Protein AF-A0A9W2YQY5-F1 (afdb_monomer)

Radius of gyration: 14.21 Å; Cα contacts (8 Å, |Δi|>4): 274; chains: 1; bounding box: 39×31×41 Å

Mean predicted aligned error: 4.9 Å

pLDDT: mean 87.67, std 8.7, range [53.47, 96.06]

Foldseek 3Di:
DWDCPPPNTQKDWQFKDAAQPDQQQDDQVCQQCKDDDVVVGGIHNHDRWAQVDQPEPDPDGLCVVQPHTDPAYVNDQADQSAHDQFQPFNRERDRCVPQNRRGHDNIDIDIDHDDD

Sequence (116 aa):
MCDTKTDGGGWIIFQKRINGKVDFYRGWKEYRNGFGDFNIGEFYLGNENTFDRDNDKKSWNCAQHYSGAWWYNNCHPYSLNGKWGSKTLGQGLHWYSLTGPENSVSFSEMKLRERK

Nearest PDB structures (foldseek):
  8fna-assembly1_A  TM=9.349E-01  e=1.963E-11  Homo sapiens
  8fnb-assembly2_B  TM=9.377E-01  e=3.555E-11  Homo sapiens
  2j61-assembly1_A  TM=9.069E-01  e=2.916E-11  Homo sapiens
  4jzc-assembly1_A  TM=9.000E-01  e=7.912E-10  Homo sapiens
  2jhh-assembly1_C  TM=7.903E-01  e=3.612E-09  Homo sapiens

Solvent-accessible surface area (backbone atoms only — not comparable to full-atom values): 6507 Å² total; per-residue (Å²): 103,73,42,69,65,69,92,80,26,71,28,41,46,46,34,34,43,61,80,63,86,53,84,46,78,52,49,43,71,44,39,45,66,26,48,68,40,81,90,81,51,26,34,36,61,48,47,96,59,22,48,82,49,79,76,48,78,55,100,60,57,47,30,71,74,26,36,14,40,62,94,43,43,88,40,67,73,56,36,82,33,17,41,70,74,26,65,49,73,58,21,9,20,24,38,38,94,80,46,36,59,34,34,37,56,78,59,50,75,46,68,50,61,86,83,129

InterPro domains:
  IPR002181 Fibrinogen, alpha/beta/gamma chain, C-terminal globular domain [PF00147] (2-49)
  IPR002181 Fibrinogen, alpha/beta/gamma chain, C-terminal globular domain [PF00147] (50-113)
  IPR002181 Fibrinogen, alpha/beta/gamma chain, C-terminal globular domain [PS51406] (1-49)
  IPR002181 Fibrinogen, alpha/beta/gamma chain, C-terminal globular domain [PS51406] (50-116)
  IPR002181 Fibrinogen, alpha/beta/gamma chain, C-terminal globular domain [SM00186] (1-115)
  IPR014716 Fibrinogen, alpha/beta/gamma chain, C-terminal globular, subdomain 1 [G3DSA:3.90.215.10] (1-49)
  IPR014716 Fibrinogen, alpha/beta/gamma chain, C-terminal globular, subdomain 1 [G3DSA:3.90.215.10] (50-115)
  IPR036056 Fibrinogen-like, C-terminal [SSF56496] (1-114)
  IPR050373 Fibrinogen C-terminal domain-containing protein [PTHR19143] (1-49)

Secondary structure (DSSP, 8-state):
-EE-SGGGS-EEEEEEESSS-S-----HHHHHH-EEETTTTEEE---S--TTS--SSSSS-HHHHH-S----BSB-SEESSSBTT--STTTBSEEHHHHTTT---S-EEEEE----

Structure (mmCIF, N/CA/C/O backbone):
data_AF-A0A9W2YQY5-F1
#
_entry.id   AF-A0A9W2YQY5-F1
#
loop_
_atom_site.group_PDB
_atom_site.id
_atom_site.type_symbol
_atom_site.label_atom_id
_atom_site.label_alt_id
_atom_site.label_comp_id
_atom_site.label_asym_id
_atom_site.label_entity_id
_atom_site.label_seq_id
_atom_site.pdbx_PDB_ins_code
_atom_site.Cartn_x
_atom_site.Cartn_y
_atom_site.Cartn_z
_atom_site.occupancy
_atom_site.B_iso_or_equiv
_atom_site.auth_seq_id
_atom_site.auth_comp_id
_atom_site.auth_asym_id
_atom_site.auth_atom_id
_atom_site.pdbx_PDB_model_num
ATOM 1 N N . MET A 1 1 ? -10.724 -7.634 9.676 1.00 82.88 1 MET A N 1
ATOM 2 C CA . MET A 1 1 ? -10.331 -6.819 10.850 1.00 82.88 1 MET A CA 1
ATOM 3 C C . MET A 1 1 ? -11.215 -5.582 10.886 1.00 82.88 1 MET A C 1
ATOM 5 O O . MET A 1 1 ? -11.512 -5.058 9.817 1.00 82.88 1 MET A O 1
ATOM 9 N N . CYS A 1 2 ? -11.639 -5.139 12.069 1.00 89.50 2 CYS A N 1
ATOM 10 C CA . CYS A 1 2 ? -12.554 -4.005 12.208 1.00 89.50 2 CYS A CA 1
ATOM 11 C C . CYS A 1 2 ? -11.907 -2.881 13.017 1.00 89.50 2 CYS A C 1
ATOM 13 O O . CYS A 1 2 ? -11.276 -3.147 14.039 1.00 89.50 2 CYS A O 1
ATOM 15 N N . ASP A 1 3 ? -12.110 -1.643 12.582 1.00 92.81 3 ASP A N 1
ATOM 16 C CA . ASP A 1 3 ? -11.824 -0.451 13.373 1.00 92.81 3 ASP A CA 1
ATOM 17 C C . ASP A 1 3 ? -13.132 0.055 13.997 1.00 92.81 3 ASP A C 1
ATOM 19 O O . ASP A 1 3 ? -14.087 0.453 13.323 1.00 92.81 3 ASP A O 1
ATOM 23 N N . THR A 1 4 ? -13.179 -0.041 15.323 1.00 94.62 4 THR A N 1
ATOM 24 C CA . THR A 1 4 ? -14.330 0.301 16.161 1.00 94.62 4 THR A CA 1
ATOM 25 C C . THR A 1 4 ? -14.179 1.658 16.845 1.00 94.62 4 THR A C 1
ATOM 27 O O . THR A 1 4 ? -15.052 2.033 17.624 1.00 94.62 4 THR A O 1
ATOM 30 N N . LYS A 1 5 ? -13.088 2.391 16.583 1.00 95.50 5 LYS A N 1
ATOM 31 C CA . LYS A 1 5 ? -12.735 3.616 17.312 1.00 95.50 5 LYS A CA 1
ATOM 32 C C . LYS A 1 5 ? -12.758 4.855 16.424 1.00 95.50 5 LYS A C 1
ATOM 34 O O . LYS A 1 5 ? -13.367 5.848 16.815 1.00 95.50 5 LYS A O 1
ATOM 39 N N . THR A 1 6 ? -12.119 4.827 15.253 1.00 93.88 6 THR A N 1
ATOM 40 C CA . THR A 1 6 ? -12.042 6.013 14.383 1.00 93.88 6 THR A CA 1
ATOM 41 C C . THR A 1 6 ? -13.429 6.393 13.869 1.00 93.88 6 THR A C 1
ATOM 43 O O . THR A 1 6 ? -14.178 5.541 13.392 1.00 93.88 6 THR A O 1
ATOM 46 N N . ASP A 1 7 ? -13.784 7.676 13.974 1.00 93.62 7 ASP A N 1
ATOM 47 C CA . ASP A 1 7 ? -15.047 8.254 13.490 1.00 93.62 7 ASP A CA 1
ATOM 48 C C . ASP A 1 7 ? -16.307 7.475 13.911 1.00 93.62 7 ASP A C 1
ATOM 50 O O . ASP A 1 7 ? -17.232 7.285 13.116 1.00 93.62 7 ASP A O 1
ATOM 54 N N . GLY A 1 8 ? -16.334 6.974 15.150 1.00 93.44 8 GLY A N 1
ATOM 55 C CA . GLY A 1 8 ? -17.460 6.201 15.690 1.00 93.44 8 GLY A CA 1
ATOM 56 C C . GLY A 1 8 ? -17.490 4.725 15.272 1.00 93.44 8 GLY A C 1
ATOM 57 O O . GLY A 1 8 ? -18.476 4.040 15.534 1.00 93.44 8 GLY A O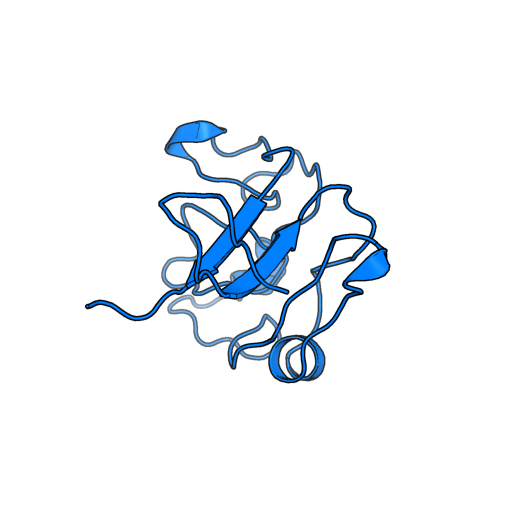 1
ATOM 58 N N . GLY A 1 9 ? -16.428 4.222 14.640 1.00 94.56 9 GLY A N 1
ATOM 59 C CA . GLY A 1 9 ? -16.253 2.805 14.334 1.00 94.56 9 GLY A CA 1
ATOM 60 C C . GLY A 1 9 ? -17.110 2.283 13.177 1.00 94.56 9 GLY A C 1
ATOM 61 O O . GLY A 1 9 ? -17.645 3.041 12.367 1.00 94.56 9 GLY A O 1
ATOM 62 N N . GLY A 1 10 ? -17.214 0.956 13.081 1.00 94.44 10 GLY A N 1
ATOM 63 C CA . GLY A 1 10 ? -17.935 0.273 11.999 1.00 94.44 10 GLY A CA 1
ATOM 64 C C . GLY A 1 10 ? -17.139 0.176 10.696 1.00 94.44 10 GLY A C 1
ATOM 65 O O . GLY A 1 10 ? -17.714 -0.072 9.641 1.00 94.44 10 GLY A O 1
ATOM 66 N N . TRP A 1 11 ? -15.826 0.388 10.752 1.00 95.94 11 TRP A N 1
ATOM 67 C CA . TRP A 1 11 ? -14.953 0.317 9.589 1.00 95.94 11 TRP A CA 1
ATOM 68 C C . TRP A 1 11 ? -14.419 -1.096 9.391 1.00 95.94 11 TRP A C 1
ATOM 70 O O . TRP A 1 11 ? -13.868 -1.701 10.312 1.00 95.94 11 TRP A O 1
ATOM 80 N N . ILE A 1 12 ? -14.516 -1.596 8.166 1.00 92.81 12 ILE A N 1
ATOM 81 C CA . ILE A 1 12 ? -13.848 -2.819 7.730 1.00 92.81 12 ILE A CA 1
ATOM 82 C C . ILE A 1 12 ? -12.514 -2.412 7.114 1.00 92.81 12 ILE A C 1
ATOM 84 O O . ILE A 1 12 ? -12.477 -1.697 6.112 1.00 92.81 12 ILE A O 1
ATOM 88 N N . ILE A 1 13 ? -11.417 -2.875 7.709 1.00 93.69 13 ILE A N 1
ATOM 89 C CA . ILE A 1 13 ? -10.075 -2.682 7.158 1.00 93.69 13 ILE A CA 1
ATOM 90 C C . ILE A 1 13 ? -9.825 -3.788 6.136 1.00 93.69 13 ILE A C 1
ATOM 92 O O . ILE A 1 13 ? -9.900 -4.973 6.478 1.00 93.69 13 ILE A O 1
ATOM 96 N N . PHE A 1 14 ? -9.500 -3.403 4.903 1.00 92.56 14 PHE A N 1
ATOM 97 C CA . PHE A 1 14 ? -9.228 -4.343 3.809 1.00 92.56 14 PHE A CA 1
ATOM 98 C C . PHE A 1 14 ? -7.775 -4.303 3.318 1.00 92.56 14 PHE A C 1
ATOM 100 O O . PHE A 1 14 ? -7.344 -5.210 2.610 1.00 92.56 14 PHE A O 1
ATOM 107 N N . GLN A 1 15 ? -7.003 -3.296 3.726 1.00 94.69 15 GLN A N 1
ATOM 108 C CA . GLN A 1 15 ? -5.554 -3.258 3.554 1.00 94.69 15 GLN A CA 1
ATOM 109 C C . GLN A 1 15 ? -4.921 -2.616 4.781 1.00 94.69 15 GLN A C 1
ATOM 111 O O . GLN A 1 15 ? -5.422 -1.595 5.264 1.00 94.69 15 GLN A O 1
ATOM 116 N N . LYS A 1 16 ? -3.819 -3.197 5.258 1.00 95.88 16 LYS A N 1
ATOM 117 C CA . LYS A 1 16 ? -2.987 -2.589 6.296 1.00 95.88 16 LYS A CA 1
ATOM 118 C C . LYS A 1 16 ? -1.505 -2.838 6.035 1.00 95.88 16 LYS A C 1
ATOM 120 O O . LYS A 1 16 ? -1.118 -3.966 5.726 1.00 95.88 16 LYS A O 1
ATOM 125 N N . ARG A 1 17 ? -0.691 -1.791 6.187 1.00 96.06 17 ARG A N 1
ATOM 126 C CA . ARG A 1 17 ? 0.778 -1.798 6.099 1.00 96.06 17 ARG A CA 1
ATOM 127 C C . ARG A 1 17 ? 1.341 -1.056 7.310 1.00 96.06 17 ARG A C 1
ATOM 129 O O . ARG A 1 17 ? 0.925 0.070 7.578 1.00 96.06 17 ARG A O 1
ATOM 136 N N . ILE A 1 18 ? 2.252 -1.672 8.053 1.00 95.38 18 ILE A N 1
ATOM 137 C CA . ILE A 1 18 ? 2.733 -1.150 9.344 1.00 95.38 18 ILE A CA 1
ATOM 138 C C . ILE A 1 18 ? 4.212 -1.440 9.628 1.00 95.38 18 ILE A C 1
ATOM 140 O O . ILE A 1 18 ? 4.810 -0.746 10.446 1.00 95.38 18 ILE A O 1
ATOM 144 N N . ASN A 1 19 ? 4.816 -2.454 9.006 1.00 92.50 19 ASN A N 1
ATOM 145 C CA . ASN A 1 19 ? 6.176 -2.880 9.351 1.00 92.50 19 ASN A CA 1
ATOM 146 C C . ASN A 1 19 ? 6.983 -3.507 8.202 1.00 92.50 19 ASN A C 1
ATOM 148 O O . ASN A 1 19 ? 8.167 -3.779 8.396 1.00 92.50 19 ASN A O 1
ATOM 152 N N . GLY A 1 20 ? 6.387 -3.732 7.030 1.00 93.31 20 GLY A N 1
ATOM 153 C CA . GLY A 1 20 ? 7.060 -4.314 5.872 1.00 93.31 20 GLY A CA 1
ATOM 154 C C . GLY A 1 20 ? 7.363 -5.807 5.986 1.00 93.31 20 GLY A C 1
ATOM 155 O O . GLY A 1 20 ? 8.220 -6.296 5.253 1.00 93.31 20 GLY A O 1
ATOM 156 N N . LYS A 1 21 ? 6.706 -6.537 6.896 1.00 95.12 21 LYS A N 1
ATOM 157 C CA . LYS A 1 21 ? 6.882 -7.993 7.050 1.00 95.12 21 LYS A CA 1
ATOM 158 C C . LYS A 1 21 ? 6.196 -8.795 5.949 1.00 95.12 21 LYS A C 1
ATOM 160 O O . LYS A 1 21 ? 6.554 -9.951 5.735 1.00 95.12 21 LYS A O 1
ATOM 165 N N . VAL A 1 22 ? 5.213 -8.212 5.269 1.00 95.06 22 VAL A N 1
ATOM 166 C CA . VAL A 1 22 ? 4.504 -8.845 4.159 1.00 95.06 22 VAL A CA 1
ATOM 167 C C . VAL A 1 22 ? 4.915 -8.178 2.855 1.00 95.06 22 VAL A C 1
ATOM 169 O O . VAL A 1 22 ? 4.757 -6.968 2.675 1.00 95.06 22 VAL A O 1
ATOM 172 N N . ASP A 1 23 ? 5.419 -8.988 1.924 1.00 93.12 23 ASP A N 1
ATOM 173 C CA . ASP A 1 23 ? 5.656 -8.546 0.553 1.00 93.12 23 ASP A CA 1
ATOM 174 C C . ASP A 1 23 ? 4.321 -8.344 -0.175 1.00 93.12 23 ASP A C 1
ATOM 176 O O . ASP A 1 23 ? 3.434 -9.195 -0.095 1.00 93.12 23 ASP A O 1
ATOM 180 N N . PHE A 1 24 ? 4.181 -7.213 -0.861 1.00 92.44 24 PHE A N 1
ATOM 181 C CA . PHE A 1 24 ? 3.013 -6.864 -1.672 1.00 92.44 24 PHE A CA 1
ATOM 182 C C . PHE A 1 24 ? 3.314 -6.982 -3.174 1.00 92.44 24 PHE A C 1
ATOM 184 O O . PHE A 1 24 ? 2.415 -6.824 -3.991 1.00 92.44 24 PHE A O 1
ATOM 191 N N . TYR A 1 25 ? 4.541 -7.323 -3.578 1.00 90.00 25 TYR A N 1
ATOM 192 C CA . TYR A 1 25 ? 4.847 -7.649 -4.968 1.00 90.00 25 TYR A CA 1
ATOM 193 C C . TYR A 1 25 ? 4.415 -9.085 -5.302 1.00 90.00 25 TYR A C 1
ATOM 195 O O . TYR A 1 25 ? 5.221 -10.007 -5.385 1.00 90.00 25 TYR A O 1
ATOM 203 N N . ARG A 1 26 ? 3.099 -9.276 -5.439 1.00 88.50 26 ARG A N 1
ATOM 204 C CA . ARG A 1 26 ? 2.448 -10.586 -5.597 1.00 88.50 26 ARG A CA 1
ATOM 205 C C . ARG A 1 26 ? 1.591 -10.677 -6.848 1.00 88.50 26 ARG A C 1
ATOM 207 O O . ARG A 1 26 ? 1.117 -9.662 -7.359 1.00 88.50 26 ARG A O 1
ATOM 214 N N . GLY A 1 27 ? 1.401 -11.905 -7.327 1.00 84.38 27 GLY A N 1
ATOM 215 C CA . GLY A 1 27 ? 0.611 -12.191 -8.524 1.00 84.38 27 GLY A CA 1
ATOM 216 C C . GLY A 1 27 ? -0.900 -12.135 -8.285 1.00 84.38 27 GLY A C 1
ATOM 217 O O . GLY A 1 27 ? -1.385 -12.006 -7.155 1.00 84.38 27 GLY A O 1
ATOM 218 N N . TRP A 1 28 ? -1.661 -12.295 -9.363 1.00 80.31 28 TRP A N 1
ATOM 219 C CA . TRP A 1 28 ? -3.110 -12.128 -9.432 1.00 80.31 28 TRP A CA 1
ATOM 220 C C . TRP A 1 28 ? -3.845 -13.020 -8.467 1.00 80.31 28 TRP A C 1
ATOM 222 O O . TRP A 1 28 ? -4.728 -12.574 -7.741 1.00 80.31 28 TRP A O 1
ATOM 232 N N . LYS A 1 29 ? -3.474 -14.298 -8.444 1.00 84.75 29 LYS A N 1
ATOM 233 C CA . LYS A 1 29 ? -4.163 -15.288 -7.621 1.00 84.75 29 LYS A CA 1
ATOM 234 C C . LYS A 1 29 ? -4.095 -14.922 -6.136 1.00 84.75 29 LYS A C 1
ATOM 236 O O . LYS A 1 29 ? -5.065 -15.142 -5.419 1.00 84.75 29 LYS A O 1
ATOM 241 N N . GLU A 1 30 ? -2.984 -14.345 -5.688 1.00 89.62 30 GLU A N 1
ATOM 242 C CA . GLU A 1 30 ? -2.797 -13.938 -4.295 1.00 89.62 30 GLU A CA 1
ATOM 243 C C . GLU A 1 30 ? -3.570 -12.662 -3.980 1.00 89.62 30 GLU A C 1
ATOM 245 O O . GLU A 1 30 ? -4.296 -12.619 -2.995 1.00 89.62 30 GLU A O 1
ATOM 250 N N . TYR A 1 31 ? -3.502 -11.642 -4.834 1.00 87.25 31 TYR A N 1
ATOM 251 C CA . TYR A 1 31 ? -4.328 -10.446 -4.657 1.00 87.25 31 TYR A CA 1
ATOM 252 C C . TYR A 1 31 ? -5.818 -10.730 -4.782 1.00 87.25 31 TYR A C 1
ATOM 254 O O . TYR A 1 31 ? -6.588 -10.070 -4.108 1.00 87.25 31 TYR A O 1
ATOM 262 N N . ARG A 1 32 ? -6.251 -11.707 -5.578 1.00 84.38 32 ARG A N 1
ATOM 263 C CA . ARG A 1 32 ? -7.659 -12.109 -5.641 1.00 84.38 32 ARG A CA 1
ATOM 264 C C . ARG A 1 32 ? -8.109 -12.779 -4.347 1.00 84.38 32 ARG A C 1
ATOM 266 O O . ARG A 1 32 ? -9.194 -12.493 -3.857 1.00 84.38 32 ARG A O 1
ATOM 273 N N . ASN A 1 33 ? -7.284 -13.682 -3.823 1.00 88.81 33 ASN A N 1
ATOM 274 C CA . ASN A 1 33 ? -7.625 -14.491 -2.653 1.00 88.81 33 ASN A CA 1
ATOM 275 C C . ASN A 1 33 ? -7.334 -13.784 -1.320 1.00 88.81 33 ASN A C 1
ATOM 277 O O . ASN A 1 33 ? -7.785 -14.250 -0.276 1.00 88.81 33 ASN A O 1
ATOM 281 N N . GLY A 1 34 ? -6.572 -12.691 -1.359 1.00 91.44 34 GLY A N 1
ATOM 282 C CA . GLY A 1 34 ? -6.005 -12.052 -0.182 1.00 91.44 34 GLY A CA 1
ATOM 283 C C . GLY A 1 34 ? -4.717 -12.732 0.294 1.00 91.44 34 GLY A C 1
ATOM 284 O O . GLY A 1 34 ? -4.432 -13.892 -0.012 1.00 91.44 34 GLY A O 1
ATOM 285 N N . PHE A 1 35 ? -3.909 -11.983 1.041 1.00 94.44 35 PHE A N 1
ATOM 286 C CA . PHE A 1 35 ? -2.630 -12.440 1.588 1.00 94.44 35 PHE A CA 1
ATOM 287 C C . PHE A 1 35 ? -2.226 -11.643 2.834 1.00 94.44 35 PHE A C 1
ATOM 289 O O . PHE A 1 35 ? -2.809 -10.606 3.154 1.00 94.44 35 PHE A O 1
ATOM 296 N N . GLY A 1 36 ? -1.182 -12.116 3.514 1.00 93.25 36 GLY A N 1
ATOM 297 C CA . GLY A 1 36 ? -0.716 -11.572 4.788 1.00 93.25 36 GLY A CA 1
ATOM 298 C C . GLY A 1 36 ? -1.398 -12.236 5.980 1.00 93.25 36 GLY A C 1
ATOM 299 O O . GLY A 1 36 ? -2.039 -13.276 5.843 1.00 93.25 36 GLY A O 1
ATOM 300 N N . ASP A 1 37 ? -1.220 -11.650 7.159 1.00 91.19 37 ASP A N 1
ATOM 301 C CA . ASP A 1 37 ? -1.730 -12.204 8.410 1.00 91.19 37 ASP A CA 1
ATOM 302 C C . ASP A 1 37 ? -2.192 -11.072 9.339 1.00 91.19 37 ASP A C 1
ATOM 304 O O . ASP A 1 37 ? -1.481 -10.104 9.627 1.00 91.19 37 ASP A O 1
ATOM 308 N N . PHE A 1 38 ? -3.426 -11.197 9.822 1.00 86.44 38 PHE A N 1
ATOM 309 C CA . PHE A 1 38 ? -4.023 -10.243 10.746 1.00 86.44 38 PHE A CA 1
ATOM 310 C C . PHE A 1 38 ? -3.235 -10.136 12.061 1.00 86.44 38 PHE A C 1
ATOM 312 O O . PHE A 1 38 ? -3.195 -9.051 12.641 1.00 86.44 38 PHE A O 1
ATOM 319 N N . ASN A 1 39 ? -2.580 -11.215 12.505 1.00 88.38 39 ASN A N 1
ATOM 320 C CA . ASN A 1 39 ? -1.815 -11.259 13.755 1.00 88.38 39 ASN A CA 1
ATOM 321 C C . ASN A 1 39 ? -0.516 -10.450 13.682 1.00 88.38 39 ASN A C 1
ATOM 323 O O . ASN A 1 39 ? -0.075 -9.896 14.687 1.00 88.38 39 ASN A O 1
ATOM 327 N N . ILE A 1 40 ? 0.089 -10.344 12.494 1.00 87.88 40 ILE A N 1
ATOM 328 C CA . ILE A 1 40 ? 1.308 -9.545 12.277 1.00 87.88 40 ILE A CA 1
ATOM 329 C C . ILE A 1 40 ? 1.003 -8.106 11.836 1.00 87.88 40 ILE A C 1
ATOM 331 O O . ILE A 1 40 ? 1.918 -7.285 11.733 1.00 87.88 40 ILE A O 1
ATOM 335 N N . GLY A 1 41 ? -0.278 -7.799 11.604 1.00 88.00 41 GLY A N 1
ATOM 336 C CA . GLY A 1 41 ? -0.780 -6.457 11.322 1.00 88.00 41 GLY A CA 1
ATOM 337 C C . GLY A 1 41 ? -0.638 -5.993 9.872 1.00 88.00 41 GLY A C 1
ATOM 338 O O . GLY A 1 41 ? -0.972 -4.842 9.598 1.00 88.00 41 GLY A O 1
ATOM 339 N N . GLU A 1 42 ? -0.190 -6.855 8.954 1.00 93.25 42 GLU A N 1
ATOM 340 C CA . GLU A 1 42 ? -0.107 -6.556 7.520 1.00 93.25 42 GLU A CA 1
ATOM 341 C C . GLU A 1 42 ? -0.864 -7.587 6.698 1.00 93.25 42 GLU A C 1
ATOM 343 O O . GLU A 1 42 ? -0.599 -8.787 6.777 1.00 93.25 42 GLU A O 1
ATOM 348 N N . PHE A 1 43 ? -1.813 -7.111 5.900 1.00 92.81 43 PHE A N 1
ATOM 349 C CA . PHE A 1 43 ? -2.651 -7.971 5.079 1.00 92.81 43 PHE A CA 1
ATOM 350 C C . PHE A 1 43 ? -3.333 -7.186 3.962 1.00 92.81 43 PHE A C 1
ATOM 352 O O . PHE A 1 43 ? -3.481 -5.959 4.020 1.00 92.81 43 PHE A O 1
ATOM 359 N N . TYR A 1 44 ? -3.792 -7.933 2.967 1.00 90.12 44 TYR A N 1
ATOM 360 C CA . TYR A 1 44 ? -4.690 -7.484 1.920 1.00 90.12 44 TYR A CA 1
ATOM 361 C C . TYR A 1 44 ? -5.851 -8.471 1.813 1.00 90.12 44 TYR A C 1
ATOM 363 O O . TYR A 1 44 ? -5.622 -9.671 1.687 1.00 90.12 44 TYR A O 1
ATOM 371 N N . LEU A 1 45 ? -7.091 -7.981 1.885 1.00 85.88 45 LEU A N 1
ATOM 372 C CA . LEU A 1 45 ? -8.284 -8.837 1.884 1.00 85.88 45 LEU A CA 1
ATOM 373 C C . LEU A 1 45 ? -8.604 -9.406 0.493 1.00 85.88 45 LEU A C 1
ATOM 375 O O . LEU A 1 45 ? -9.157 -10.494 0.392 1.00 85.88 45 LEU A O 1
ATOM 379 N N . GLY A 1 46 ? -8.220 -8.678 -0.555 1.00 80.88 46 GLY A N 1
ATOM 380 C CA . GLY A 1 46 ? -8.254 -9.127 -1.941 1.00 80.88 46 GLY A CA 1
ATOM 381 C C . GLY A 1 46 ? -9.046 -8.227 -2.907 1.00 80.88 46 GLY A C 1
ATOM 382 O O . GLY A 1 46 ? -9.972 -7.535 -2.490 1.00 80.88 46 GLY A O 1
ATOM 383 N N . ASN A 1 47 ? -8.653 -8.191 -4.189 1.00 69.94 47 ASN A N 1
ATOM 384 C CA . ASN A 1 47 ? -9.356 -7.554 -5.319 1.00 69.94 47 ASN A CA 1
ATOM 385 C C . ASN A 1 47 ? -8.918 -8.174 -6.670 1.00 69.94 47 ASN A C 1
ATOM 387 O O . ASN A 1 47 ? -7.965 -8.944 -6.730 1.00 69.94 47 ASN A O 1
ATOM 391 N N . GLU A 1 48 ? -9.615 -7.852 -7.761 1.00 60.28 48 GLU A N 1
ATOM 392 C CA . GLU A 1 48 ? -9.443 -8.453 -9.091 1.00 60.28 48 GLU A CA 1
ATOM 393 C C . GLU A 1 48 ? -8.245 -7.974 -9.964 1.00 60.28 48 GLU A C 1
ATOM 395 O O . GLU A 1 48 ? -8.045 -8.571 -11.024 1.00 60.28 48 GLU A O 1
ATOM 400 N N . ASN A 1 49 ? -7.425 -6.983 -9.567 1.00 53.47 49 ASN A N 1
ATOM 401 C CA . ASN A 1 49 ? -6.365 -6.368 -10.412 1.00 53.47 49 ASN A CA 1
ATOM 402 C C . ASN A 1 49 ? -4.917 -6.548 -9.882 1.00 53.47 49 ASN A C 1
ATOM 404 O O . ASN A 1 49 ? -4.694 -6.292 -8.699 1.00 53.47 49 ASN A O 1
ATOM 408 N N . THR A 1 50 ? -3.937 -6.902 -10.746 1.00 58.97 50 THR A N 1
ATOM 409 C CA . THR A 1 50 ? -2.491 -7.143 -10.429 1.00 58.97 50 THR A CA 1
ATOM 410 C C . THR A 1 50 ? -1.517 -7.021 -11.612 1.00 58.97 50 THR A C 1
ATOM 412 O O . THR A 1 50 ? -1.946 -6.862 -12.743 1.00 58.97 50 THR A O 1
ATOM 415 N N . PHE A 1 51 ? -0.197 -7.150 -11.368 1.00 58.81 51 PHE A N 1
ATOM 416 C CA . PHE A 1 51 ? 0.850 -7.040 -12.399 1.00 58.81 51 PHE A CA 1
ATOM 417 C C . PHE A 1 51 ? 0.818 -8.102 -13.498 1.00 58.81 51 PHE A C 1
ATOM 419 O O . PHE A 1 51 ? 1.191 -7.831 -14.626 1.00 58.81 51 PHE A O 1
ATOM 426 N N . ASP A 1 52 ? 0.385 -9.316 -13.210 1.00 64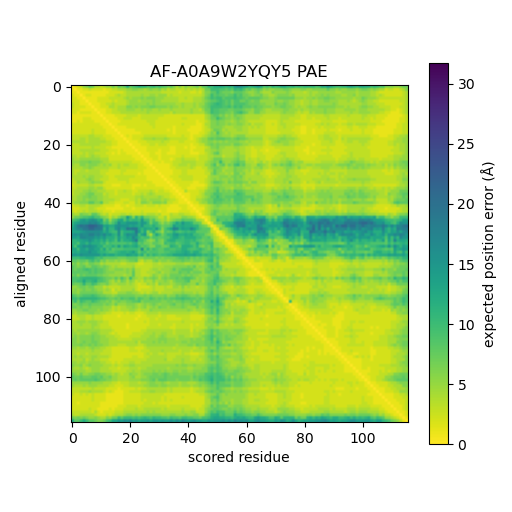.50 52 ASP A N 1
ATOM 427 C CA . ASP A 1 52 ? 0.222 -10.406 -14.177 1.00 64.50 52 ASP A CA 1
ATOM 428 C C . ASP A 1 52 ? -1.122 -10.332 -14.930 1.00 64.50 52 ASP A C 1
ATOM 430 O O . ASP A 1 52 ? -1.440 -11.213 -15.730 1.00 64.50 52 ASP A O 1
ATOM 434 N N . ARG A 1 53 ? -1.898 -9.259 -14.710 1.00 68.19 53 ARG A N 1
ATOM 435 C CA . ARG A 1 53 ? -3.056 -8.852 -15.512 1.00 68.19 53 ARG A CA 1
ATOM 436 C C . ARG A 1 53 ? -2.977 -7.363 -15.826 1.00 68.19 53 ARG A C 1
ATOM 438 O O . ARG A 1 53 ? -3.520 -6.533 -15.100 1.00 68.19 53 ARG A O 1
ATOM 445 N N . ASP A 1 54 ? -2.305 -7.050 -16.926 1.00 64.75 54 ASP A N 1
ATOM 446 C CA . ASP A 1 54 ? -2.171 -5.678 -17.400 1.00 64.75 54 ASP A CA 1
ATOM 447 C C . ASP A 1 54 ? -3.519 -5.130 -17.898 1.00 64.75 54 ASP A C 1
ATOM 449 O O . ASP A 1 54 ? -3.947 -5.381 -19.024 1.00 64.75 54 ASP A O 1
ATOM 453 N N . ASN A 1 55 ? -4.210 -4.430 -17.002 1.00 72.44 55 ASN A N 1
ATOM 454 C CA . ASN A 1 55 ? -5.465 -3.729 -17.260 1.00 72.44 55 ASN A CA 1
ATOM 455 C C . ASN A 1 55 ? -5.259 -2.204 -17.284 1.00 72.44 55 ASN A C 1
ATOM 457 O O . ASN A 1 55 ? -6.232 -1.450 -17.167 1.00 72.44 55 ASN A O 1
ATOM 461 N N . ASP A 1 56 ? -4.010 -1.736 -17.359 1.00 73.00 56 ASP A N 1
ATOM 462 C CA . ASP A 1 56 ? -3.712 -0.311 -17.422 1.00 73.00 56 ASP A CA 1
ATOM 463 C C . ASP A 1 56 ? -3.758 0.214 -18.875 1.00 73.00 56 ASP A C 1
ATOM 465 O O . ASP A 1 56 ? -4.035 -0.524 -19.821 1.00 73.00 56 ASP A O 1
ATOM 469 N N . LYS A 1 57 ? -3.633 1.536 -19.067 1.00 78.56 57 LYS A N 1
ATOM 470 C CA . LYS A 1 57 ? -3.776 2.168 -20.397 1.00 78.56 57 LYS A CA 1
ATOM 471 C C . LYS A 1 57 ? -2.436 2.396 -21.099 1.00 78.56 57 LYS A C 1
ATOM 473 O O . LYS A 1 57 ? -2.372 3.213 -22.026 1.00 78.56 57 LYS A O 1
ATOM 478 N N . LYS A 1 58 ? -1.350 1.775 -20.637 1.00 80.94 58 LYS A N 1
ATOM 479 C CA . LYS A 1 58 ? -0.014 1.924 -21.216 1.00 80.94 58 LYS A CA 1
ATOM 480 C C . LYS A 1 58 ? 0.352 0.757 -22.112 1.00 80.94 58 LYS A C 1
ATOM 482 O O . LYS A 1 58 ? -0.236 -0.308 -22.097 1.00 80.94 58 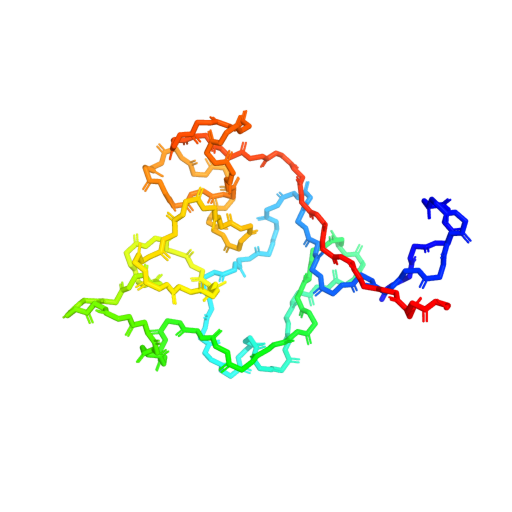LYS A O 1
ATOM 487 N N . SER A 1 59 ? 1.352 1.012 -22.950 1.00 79.81 59 SER A N 1
ATOM 488 C CA . SER A 1 59 ? 2.010 -0.011 -23.761 1.00 79.81 59 SER A CA 1
ATOM 489 C C . SER A 1 59 ? 3.018 -0.841 -22.957 1.00 79.81 59 SER A C 1
ATOM 491 O O . SER A 1 59 ? 3.663 -1.722 -23.515 1.00 79.81 59 SER A O 1
ATOM 493 N N . TRP A 1 60 ? 3.218 -0.508 -21.680 1.00 78.69 60 TRP A N 1
ATOM 494 C CA . TRP A 1 60 ? 4.071 -1.217 -20.736 1.00 78.69 60 TRP A CA 1
ATOM 495 C C . TRP A 1 60 ? 3.288 -1.483 -19.456 1.00 78.69 60 TRP A C 1
ATOM 497 O O . TRP A 1 60 ? 2.284 -0.829 -19.204 1.00 78.69 60 TRP A O 1
ATOM 507 N N . ASN A 1 61 ? 3.798 -2.373 -18.617 1.00 81.88 61 ASN A N 1
ATOM 508 C CA . ASN A 1 61 ? 3.104 -2.783 -17.409 1.00 81.88 61 ASN A CA 1
ATOM 509 C C . ASN A 1 61 ? 3.499 -1.904 -16.212 1.00 81.88 61 ASN A C 1
ATOM 511 O O . ASN A 1 61 ? 4.618 -2.007 -15.687 1.00 81.88 61 ASN A O 1
ATOM 515 N N . CYS A 1 62 ? 2.590 -1.042 -15.756 1.00 86.12 62 CYS A N 1
ATOM 516 C CA . CYS A 1 62 ? 2.861 -0.138 -14.637 1.00 86.12 62 CYS A CA 1
ATOM 517 C C . CYS A 1 62 ? 3.145 -0.888 -13.332 1.00 86.12 62 CYS A C 1
ATOM 519 O O . CYS A 1 62 ? 4.015 -0.482 -12.563 1.00 86.12 62 CYS A O 1
ATOM 521 N N . ALA A 1 63 ? 2.448 -1.990 -13.080 1.00 84.44 63 ALA A N 1
ATOM 522 C CA . ALA A 1 63 ? 2.597 -2.766 -11.854 1.00 84.44 63 ALA A CA 1
ATOM 523 C C . ALA A 1 63 ? 3.965 -3.467 -11.766 1.00 84.44 63 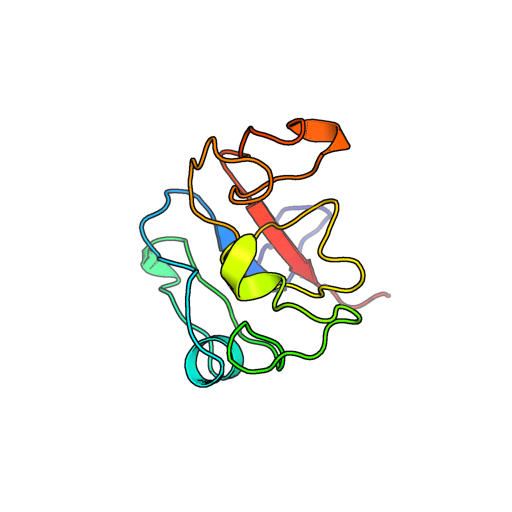ALA A C 1
ATOM 525 O O . ALA A 1 63 ? 4.548 -3.570 -10.685 1.00 84.44 63 ALA A O 1
ATOM 526 N N . GLN A 1 64 ? 4.515 -3.896 -12.907 1.00 83.44 64 GLN A N 1
ATOM 527 C CA . GLN A 1 64 ? 5.876 -4.428 -12.987 1.00 83.44 64 GLN A CA 1
ATOM 528 C C . GLN A 1 64 ? 6.921 -3.339 -12.702 1.00 83.44 64 GLN A C 1
ATOM 530 O O . GLN A 1 64 ? 7.895 -3.584 -11.993 1.00 83.44 64 GLN A O 1
ATOM 535 N N . HIS A 1 65 ? 6.725 -2.131 -13.237 1.00 83.75 65 HIS A N 1
ATOM 536 C CA . HIS A 1 65 ? 7.693 -1.041 -13.090 1.00 83.75 65 HIS A CA 1
ATOM 537 C C . HIS A 1 65 ? 7.663 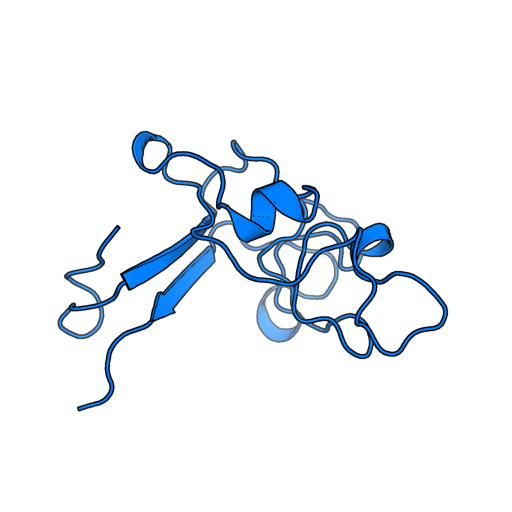-0.389 -11.697 1.00 83.75 65 HIS A C 1
ATOM 539 O O . HIS A 1 65 ? 8.710 -0.071 -11.126 1.00 83.75 65 HIS A O 1
ATOM 545 N N . TYR A 1 66 ? 6.465 -0.210 -11.138 1.00 83.38 66 TYR A N 1
ATOM 546 C CA . TYR A 1 66 ? 6.236 0.533 -9.899 1.00 83.38 66 TYR A CA 1
ATOM 547 C C . TYR A 1 66 ? 5.943 -0.343 -8.679 1.00 83.38 66 TYR A C 1
ATOM 549 O O . TYR A 1 66 ? 5.781 0.182 -7.585 1.00 83.38 66 TYR A O 1
ATOM 557 N N . SER A 1 67 ? 5.974 -1.668 -8.829 1.00 83.69 67 SER A N 1
ATOM 558 C CA . SER A 1 67 ? 5.812 -2.644 -7.747 1.00 83.69 67 SER A CA 1
ATOM 559 C C . SER A 1 67 ? 4.443 -2.632 -7.049 1.00 83.69 67 SER A C 1
ATOM 561 O O . SER A 1 67 ? 3.916 -1.616 -6.598 1.00 83.69 67 SER A O 1
ATOM 563 N N . GLY A 1 68 ? 3.914 -3.835 -6.859 1.00 84.38 68 GLY A N 1
ATOM 564 C CA . GLY A 1 68 ? 2.638 -4.081 -6.202 1.00 84.38 68 GLY A CA 1
ATOM 565 C C . GLY A 1 68 ? 1.464 -3.887 -7.152 1.00 84.38 68 GLY A C 1
ATOM 566 O O . GLY A 1 68 ? 1.609 -3.422 -8.278 1.00 84.38 68 GLY A O 1
ATOM 567 N N . ALA A 1 69 ? 0.282 -4.294 -6.709 1.00 85.00 69 ALA A N 1
ATOM 568 C CA . ALA A 1 69 ? -0.936 -4.085 -7.474 1.00 85.00 69 ALA A CA 1
ATOM 569 C C . ALA A 1 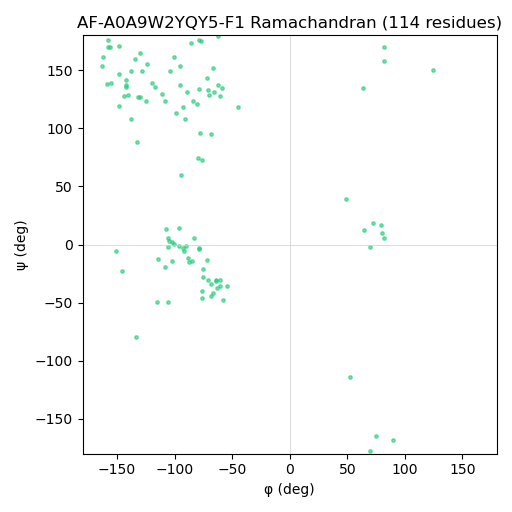69 ? -1.663 -2.818 -7.032 1.00 85.00 69 ALA A C 1
ATOM 571 O O . ALA A 1 69 ? -1.845 -2.572 -5.835 1.00 85.00 69 ALA A O 1
ATOM 572 N N . TRP A 1 70 ? -2.155 -2.055 -8.000 1.00 87.50 70 TRP A N 1
ATOM 573 C CA . TRP A 1 70 ? -2.962 -0.867 -7.770 1.00 87.50 70 TRP A CA 1
ATOM 574 C C . TRP A 1 70 ? -3.966 -0.675 -8.905 1.00 87.50 70 TRP A C 1
ATOM 576 O O . TRP A 1 70 ? -3.890 -1.337 -9.940 1.00 87.50 70 TRP A O 1
ATOM 586 N N . TRP A 1 71 ? -4.896 0.262 -8.729 1.00 83.88 71 TRP A N 1
ATOM 587 C CA . TRP A 1 71 ? -5.765 0.728 -9.809 1.00 83.88 71 TRP A CA 1
ATOM 588 C C . TRP A 1 71 ? -4.985 1.662 -10.739 1.00 83.88 71 TRP A C 1
ATOM 590 O O . TRP A 1 71 ? -5.137 2.884 -10.701 1.00 83.88 71 TRP A O 1
ATOM 600 N N . TYR A 1 72 ? -4.087 1.077 -11.530 1.00 82.94 72 TYR A N 1
ATOM 601 C CA . TYR A 1 72 ? -3.250 1.805 -12.474 1.00 82.94 72 TYR A CA 1
ATOM 602 C C . TYR A 1 72 ? -4.066 2.319 -13.671 1.00 82.94 72 TYR A C 1
ATOM 604 O O . TYR A 1 72 ? -4.992 1.666 -14.144 1.00 82.94 72 TYR A O 1
ATOM 612 N N . ASN A 1 73 ? -3.723 3.513 -14.164 1.00 79.06 73 ASN A N 1
ATOM 613 C CA . ASN A 1 73 ? -4.301 4.095 -15.385 1.00 79.06 73 ASN A CA 1
ATOM 614 C C . ASN A 1 73 ? -3.183 4.661 -16.275 1.00 79.06 73 ASN A C 1
ATOM 616 O O . ASN A 1 73 ? -2.708 3.995 -17.186 1.00 79.06 73 ASN A O 1
ATOM 620 N N . ASN A 1 74 ? -2.685 5.860 -15.955 1.00 82.31 74 ASN A N 1
ATOM 621 C CA . ASN A 1 74 ? -1.390 6.361 -16.428 1.00 82.31 74 ASN A CA 1
ATOM 622 C C . ASN A 1 74 ? -0.337 6.042 -15.357 1.00 82.31 74 ASN A C 1
ATOM 624 O O . ASN A 1 74 ? 0.210 6.946 -14.728 1.00 82.31 74 ASN A O 1
ATOM 628 N N . CYS A 1 75 ? -0.181 4.752 -15.058 1.00 85.88 75 CYS A N 1
ATOM 629 C CA . CYS A 1 75 ? 0.417 4.274 -13.816 1.00 85.88 75 CYS A CA 1
ATOM 630 C C . CYS A 1 75 ? -0.278 4.919 -12.612 1.00 85.88 75 CYS A C 1
ATOM 632 O O . CYS A 1 75 ? -1.462 4.646 -12.413 1.00 85.88 75 CYS A O 1
ATOM 634 N N . HIS A 1 76 ? 0.386 5.758 -11.819 1.00 86.88 76 HIS A N 1
ATOM 635 C CA . HIS A 1 76 ? -0.236 6.344 -10.634 1.00 86.88 76 HIS A CA 1
ATOM 636 C C . HIS A 1 76 ? 0.527 7.566 -10.095 1.00 86.88 76 HIS A C 1
ATOM 638 O O . HIS A 1 76 ? 1.745 7.652 -10.238 1.00 86.88 76 HIS A O 1
ATOM 644 N N . PRO A 1 77 ? -0.173 8.477 -9.397 1.00 88.00 77 PRO A N 1
ATOM 645 C CA . PRO A 1 77 ? 0.440 9.473 -8.518 1.00 88.00 77 PRO A CA 1
ATOM 646 C C . PRO A 1 77 ? 0.465 9.046 -7.034 1.00 88.00 77 PRO A C 1
ATOM 648 O O . PRO A 1 77 ? 0.926 9.787 -6.164 1.00 88.00 77 PRO A O 1
ATOM 651 N N . TYR A 1 78 ? -0.083 7.871 -6.724 1.00 89.38 78 TYR A N 1
ATOM 652 C CA . TYR A 1 78 ? -0.138 7.287 -5.387 1.00 89.38 78 TYR A CA 1
ATOM 653 C C . TYR A 1 78 ? -0.249 5.766 -5.493 1.00 89.38 78 TYR A C 1
ATOM 655 O O . TYR A 1 78 ? -0.993 5.254 -6.324 1.00 89.38 78 TYR A O 1
ATOM 663 N N . SER A 1 79 ? 0.464 5.040 -4.642 1.00 91.19 79 SER A N 1
ATOM 664 C CA . SER A 1 79 ? 0.328 3.589 -4.507 1.00 91.19 79 SER A CA 1
ATOM 665 C C . SER A 1 79 ? 0.625 3.210 -3.068 1.00 91.19 79 SER A C 1
ATOM 667 O O . SER A 1 79 ? 1.728 3.437 -2.583 1.00 91.19 79 SER A O 1
ATOM 669 N N . LEU A 1 80 ? -0.347 2.620 -2.371 1.00 93.50 80 LEU A N 1
ATOM 670 C CA . LEU A 1 80 ? -0.173 2.151 -0.986 1.00 93.50 80 LEU A CA 1
ATOM 671 C C . LEU A 1 80 ? 0.250 0.675 -0.913 1.00 93.50 80 LEU A C 1
ATOM 673 O O . LEU A 1 80 ? 0.506 0.131 0.162 1.00 93.50 80 LEU A O 1
ATOM 677 N N . ASN A 1 81 ? 0.342 0.025 -2.071 1.00 92.88 81 ASN A N 1
ATOM 678 C CA . ASN A 1 81 ? 0.716 -1.378 -2.210 1.00 92.88 81 ASN A CA 1
ATOM 679 C C . ASN A 1 81 ? 2.145 -1.558 -2.736 1.00 92.88 81 ASN A C 1
ATOM 681 O O . ASN A 1 81 ? 2.569 -2.689 -2.945 1.00 92.88 81 ASN A O 1
ATOM 685 N N . GLY A 1 82 ? 2.894 -0.463 -2.896 1.00 91.94 82 GLY A N 1
ATOM 686 C CA . GLY A 1 82 ? 4.297 -0.498 -3.287 1.00 91.94 82 GLY A CA 1
ATOM 687 C C . GLY A 1 82 ? 5.203 -1.213 -2.281 1.00 91.94 82 GLY A C 1
ATOM 688 O O . GLY A 1 82 ? 4.787 -1.698 -1.214 1.00 91.94 82 GLY A O 1
ATOM 689 N N . LYS A 1 83 ? 6.485 -1.260 -2.634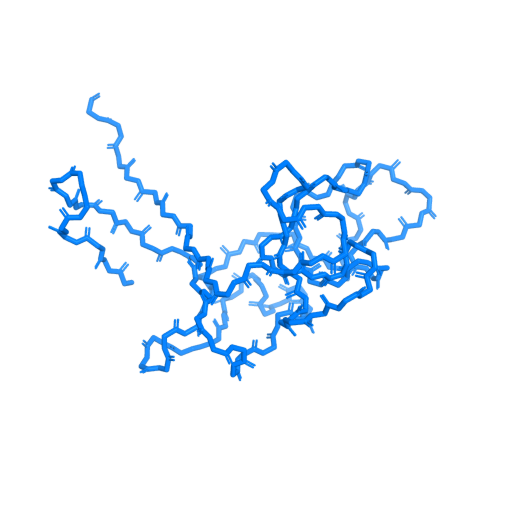 1.00 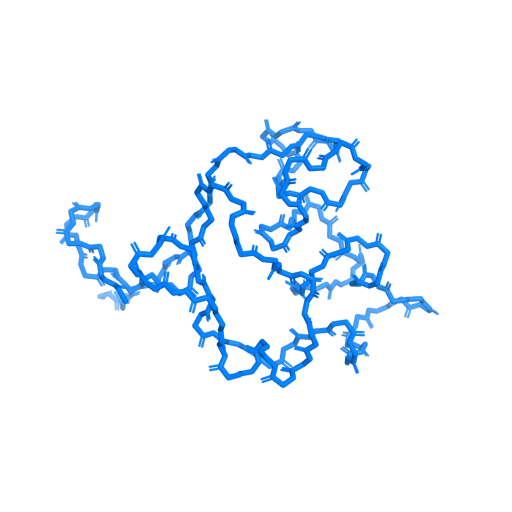93.44 83 LYS A N 1
ATOM 690 C CA . LYS A 1 83 ? 7.555 -1.870 -1.852 1.00 93.44 83 LYS A CA 1
ATOM 691 C C . LYS A 1 83 ? 7.840 -1.052 -0.594 1.00 93.44 83 LYS A C 1
ATOM 693 O O . LYS A 1 83 ? 8.082 0.154 -0.650 1.00 93.44 83 LYS A O 1
ATOM 698 N N . TRP A 1 84 ? 7.850 -1.727 0.551 1.00 94.19 84 TRP A N 1
ATOM 699 C CA . TRP A 1 84 ? 8.052 -1.085 1.846 1.00 94.19 84 TRP A CA 1
ATOM 700 C C . TRP A 1 84 ? 9.401 -0.370 1.941 1.00 94.19 84 TRP A C 1
ATOM 702 O O . TRP A 1 84 ? 10.443 -0.963 1.668 1.00 94.19 84 TRP A O 1
ATOM 712 N N . GLY A 1 85 ? 9.372 0.909 2.327 1.00 92.19 85 GLY A N 1
ATOM 713 C CA . GLY A 1 85 ? 10.573 1.723 2.524 1.00 92.19 85 GLY A CA 1
ATOM 714 C C . GLY A 1 85 ? 11.396 1.989 1.259 1.00 92.19 85 GLY A C 1
ATOM 715 O O . GLY A 1 85 ? 12.531 2.452 1.376 1.00 92.19 85 GLY A O 1
ATOM 716 N N . SER A 1 86 ? 10.867 1.697 0.064 1.00 93.12 86 SER A N 1
ATOM 717 C CA . SER A 1 86 ? 11.582 1.981 -1.180 1.00 93.12 86 SER A CA 1
ATOM 718 C C . SER A 1 86 ? 11.810 3.484 -1.332 1.00 93.12 86 SER A C 1
ATOM 720 O O . SER A 1 86 ? 10.906 4.278 -1.063 1.00 93.12 86 SER A O 1
ATOM 722 N N . LYS A 1 87 ? 13.025 3.834 -1.773 1.00 91.56 87 LYS A N 1
ATOM 723 C CA . LYS A 1 87 ? 13.424 5.189 -2.178 1.00 91.56 87 LYS A CA 1
ATOM 724 C C . LYS A 1 87 ? 13.440 5.378 -3.697 1.00 91.56 87 LYS A C 1
ATOM 726 O O . LYS A 1 87 ? 13.818 6.430 -4.196 1.00 91.56 87 LYS A O 1
ATOM 731 N N . THR A 1 88 ? 13.089 4.333 -4.443 1.00 91.69 88 THR A N 1
ATOM 732 C CA . THR A 1 88 ? 13.013 4.393 -5.901 1.00 91.69 88 THR A CA 1
ATOM 733 C C . THR A 1 88 ? 11.713 5.073 -6.307 1.00 91.69 88 THR A C 1
ATOM 735 O O . THR A 1 88 ? 10.647 4.734 -5.787 1.00 91.69 88 THR A O 1
ATOM 738 N N . LEU A 1 89 ? 11.815 6.009 -7.252 1.00 90.19 89 LEU A N 1
ATOM 739 C CA . LEU A 1 89 ? 10.708 6.814 -7.762 1.00 90.19 89 LEU A CA 1
ATOM 740 C 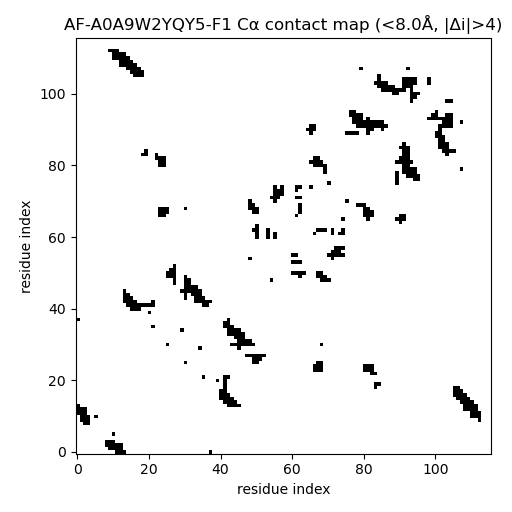C . LEU A 1 89 ? 9.460 5.966 -8.045 1.00 90.19 89 LEU A C 1
ATOM 742 O O . LEU A 1 89 ? 9.486 5.059 -8.877 1.00 90.19 89 LEU A O 1
ATOM 746 N N . GLY A 1 90 ? 8.369 6.262 -7.339 1.00 87.69 90 GLY A N 1
ATOM 747 C CA . GLY A 1 90 ? 7.073 5.607 -7.521 1.00 87.69 90 GLY A CA 1
ATOM 748 C C . GLY A 1 90 ? 6.993 4.141 -7.071 1.00 87.69 90 GLY A C 1
ATOM 749 O O . GLY A 1 90 ? 5.910 3.573 -7.139 1.00 87.69 90 GLY A O 1
ATOM 750 N N . GLN A 1 91 ? 8.075 3.521 -6.584 1.00 92.19 91 GLN A N 1
ATOM 751 C CA . GLN A 1 91 ? 8.047 2.118 -6.137 1.00 92.19 91 GLN A CA 1
ATOM 752 C C . GLN A 1 91 ? 7.637 1.934 -4.673 1.00 92.19 91 GLN A C 1
ATOM 754 O O . GLN A 1 91 ? 7.361 0.817 -4.239 1.00 92.19 91 GLN A O 1
ATOM 759 N N . GLY A 1 92 ? 7.657 3.012 -3.889 1.00 93.44 92 GLY A N 1
ATOM 760 C CA . GLY A 1 92 ? 7.336 3.008 -2.463 1.00 93.44 92 GLY A CA 1
ATOM 761 C C . GLY A 1 92 ? 5.840 2.988 -2.149 1.00 93.44 92 GLY A C 1
ATOM 762 O O . GLY A 1 92 ? 5.008 3.125 -3.044 1.00 93.44 92 GLY A O 1
ATOM 763 N N . LEU A 1 93 ? 5.485 2.894 -0.863 1.00 94.50 93 LEU A N 1
ATOM 764 C CA . LEU A 1 93 ? 4.123 3.197 -0.406 1.00 94.50 93 LEU A CA 1
ATOM 765 C C . LEU A 1 93 ? 3.985 4.713 -0.336 1.00 94.50 93 LEU A C 1
ATOM 767 O O . LEU A 1 93 ? 4.402 5.306 0.649 1.00 94.50 93 LEU A O 1
ATOM 771 N N . HIS A 1 94 ? 3.449 5.364 -1.351 1.00 93.44 94 HIS A N 1
ATOM 772 C CA . HIS A 1 94 ? 3.526 6.818 -1.433 1.00 93.44 94 HIS A CA 1
ATOM 773 C C . HIS A 1 94 ? 2.199 7.447 -1.811 1.00 93.44 94 HIS A C 1
ATOM 775 O O . HIS A 1 94 ? 1.319 6.845 -2.433 1.00 93.44 94 HIS A O 1
ATOM 781 N N . TRP A 1 95 ? 2.122 8.724 -1.474 1.00 93.62 95 TRP A N 1
ATOM 782 C CA . TRP A 1 95 ? 1.106 9.635 -1.949 1.00 93.62 95 TRP A CA 1
ATOM 783 C C . TRP A 1 95 ? 1.827 10.936 -2.267 1.00 93.62 95 TRP A C 1
ATOM 785 O O . TRP A 1 95 ? 2.293 11.601 -1.344 1.00 93.62 95 TRP A O 1
ATOM 795 N N . TYR A 1 96 ? 1.995 11.283 -3.549 1.00 91.44 96 TYR A N 1
ATOM 796 C CA . TYR A 1 96 ? 2.969 12.312 -3.952 1.00 91.44 96 TYR A CA 1
ATOM 797 C C . TYR A 1 96 ? 2.799 13.655 -3.238 1.00 91.44 96 TYR A C 1
ATOM 799 O O . TYR A 1 96 ? 3.796 14.278 -2.885 1.00 91.44 96 TYR A O 1
ATOM 807 N N . SER A 1 97 ? 1.566 14.079 -2.953 1.00 92.88 97 SER A N 1
ATOM 808 C CA . SER A 1 97 ? 1.311 15.328 -2.223 1.00 92.88 97 SER A CA 1
ATOM 809 C C . SER A 1 97 ? 1.673 15.284 -0.731 1.00 92.88 97 SER A C 1
ATOM 811 O O . SER A 1 97 ? 1.696 16.329 -0.094 1.00 92.88 97 SER A O 1
ATOM 813 N N . LEU A 1 98 ? 1.923 14.102 -0.163 1.00 93.56 98 LEU A N 1
ATOM 814 C CA . LEU A 1 98 ? 2.298 13.898 1.238 1.00 93.56 98 LEU A CA 1
ATOM 815 C C . LEU A 1 98 ? 3.784 13.555 1.383 1.00 93.56 98 LEU A C 1
ATOM 817 O O . LEU A 1 98 ? 4.478 14.133 2.211 1.00 93.56 98 LEU A O 1
ATOM 821 N N . THR A 1 99 ? 4.267 12.592 0.600 1.00 93.06 99 THR A N 1
ATOM 822 C CA . THR A 1 99 ? 5.615 12.021 0.745 1.00 93.06 99 THR A CA 1
ATOM 823 C C . THR A 1 99 ? 6.610 12.557 -0.284 1.00 93.06 99 THR A C 1
ATOM 825 O O . THR A 1 99 ? 7.816 12.343 -0.153 1.00 93.06 99 THR A O 1
ATOM 828 N N . GLY A 1 100 ? 6.133 13.223 -1.337 1.00 90.56 100 GLY A N 1
ATOM 829 C CA . GLY A 1 100 ? 6.899 13.366 -2.571 1.00 90.56 100 GLY A CA 1
ATOM 830 C C . GLY A 1 100 ? 7.018 12.029 -3.319 1.00 90.56 100 GLY A C 1
ATOM 831 O O . GLY A 1 100 ? 6.436 11.021 -2.895 1.00 90.56 100 GLY A O 1
ATOM 832 N N . PRO A 1 101 ? 7.746 12.002 -4.447 1.00 85.81 101 PRO A N 1
ATOM 833 C CA . PRO A 1 101 ? 7.690 10.872 -5.366 1.00 85.81 101 PRO A CA 1
ATOM 834 C C . PRO A 1 101 ? 8.686 9.741 -5.065 1.00 85.81 101 PRO A C 1
ATOM 836 O O . PRO A 1 101 ? 8.556 8.648 -5.613 1.00 85.81 101 PRO A O 1
ATOM 839 N N . GLU A 1 102 ? 9.647 9.978 -4.171 1.00 89.00 102 GLU A N 1
ATOM 840 C CA . GLU A 1 102 ? 10.683 9.004 -3.800 1.00 89.00 102 GLU A CA 1
ATOM 841 C C . GLU A 1 102 ? 10.504 8.434 -2.392 1.00 89.00 102 GLU A C 1
ATOM 843 O O . GLU A 1 102 ? 11.056 7.384 -2.095 1.00 89.00 102 GLU A O 1
ATOM 848 N N . ASN A 1 103 ? 9.739 9.081 -1.507 1.00 90.75 103 ASN A N 1
ATOM 849 C CA . ASN A 1 103 ? 9.599 8.600 -0.132 1.00 90.75 103 ASN A CA 1
ATOM 850 C C . ASN A 1 103 ? 8.359 7.730 0.046 1.00 90.75 103 ASN A C 1
ATOM 852 O O . ASN A 1 103 ? 7.347 7.902 -0.631 1.00 90.75 103 ASN A O 1
ATOM 856 N N . SER A 1 104 ? 8.436 6.840 1.034 1.00 93.50 104 SER A N 1
ATOM 857 C CA . SER A 1 104 ? 7.312 6.020 1.472 1.00 93.50 104 SER A CA 1
ATOM 858 C C . SER A 1 104 ? 6.725 6.527 2.789 1.00 93.50 104 SER A C 1
ATOM 860 O O . SER A 1 104 ? 7.453 7.022 3.650 1.00 93.50 104 SER A O 1
ATOM 862 N N . VAL A 1 105 ? 5.423 6.336 2.987 1.00 94.56 105 VAL A N 1
ATOM 863 C CA . VAL A 1 105 ? 4.801 6.397 4.311 1.00 94.56 105 VAL A CA 1
ATOM 864 C C . VAL A 1 105 ? 5.295 5.235 5.177 1.00 94.56 105 VAL A C 1
ATOM 866 O O . VAL A 1 105 ? 5.623 4.160 4.673 1.00 94.56 105 VAL A O 1
ATOM 869 N N . SER A 1 106 ? 5.316 5.436 6.494 1.00 93.69 106 SER A N 1
ATOM 870 C CA . SER A 1 106 ? 5.632 4.397 7.487 1.00 93.69 106 SER A CA 1
ATOM 871 C C . SER A 1 106 ? 4.400 3.627 7.975 1.00 93.69 106 SER A C 1
ATOM 873 O O . SER A 1 106 ? 4.524 2.734 8.808 1.00 93.69 106 SER A O 1
ATOM 875 N N . PHE A 1 107 ? 3.211 3.985 7.487 1.00 95.12 107 PHE A N 1
ATOM 876 C CA . PHE A 1 107 ? 1.943 3.343 7.808 1.00 95.12 107 PHE A CA 1
ATOM 877 C C . PHE A 1 107 ? 0.915 3.642 6.714 1.00 95.12 107 PHE A C 1
ATOM 879 O O . PHE A 1 107 ? 0.807 4.783 6.261 1.00 95.12 107 PHE A O 1
ATOM 886 N N . SER A 1 108 ? 0.127 2.641 6.324 1.00 95.25 108 SER A N 1
ATOM 887 C CA . SER A 1 108 ? -1.073 2.851 5.513 1.00 95.25 108 SER A CA 1
ATOM 888 C C . SER A 1 108 ? -2.194 1.917 5.946 1.00 95.25 108 SER A C 1
ATOM 890 O O . SER A 1 108 ? -1.962 0.740 6.218 1.00 95.25 108 SER A O 1
ATOM 892 N N . GLU A 1 109 ? -3.421 2.421 5.939 1.00 95.62 109 GLU A N 1
ATOM 893 C CA . GLU A 1 109 ? -4.616 1.627 6.197 1.00 95.62 109 GLU A CA 1
ATOM 894 C C . GLU A 1 109 ? -5.728 2.087 5.258 1.00 95.62 109 GLU A C 1
ATOM 896 O O . GLU A 1 109 ? -6.022 3.280 5.177 1.00 95.62 109 GLU A O 1
ATOM 901 N N . MET A 1 110 ? -6.343 1.141 4.548 1.00 94.50 110 MET A N 1
ATOM 902 C CA . MET A 1 110 ? -7.533 1.404 3.744 1.00 94.50 110 MET A CA 1
ATOM 903 C C . MET A 1 110 ? -8.732 0.707 4.371 1.00 94.50 110 MET A C 1
ATOM 905 O O . MET A 1 110 ? -8.696 -0.494 4.669 1.00 94.50 110 MET A O 1
ATOM 909 N N . LYS A 1 111 ? -9.803 1.477 4.560 1.00 94.25 111 LYS A N 1
ATOM 910 C CA . LYS A 1 111 ? -11.016 1.030 5.234 1.00 94.25 111 LYS A CA 1
ATOM 911 C C . LYS A 1 111 ? -12.274 1.507 4.528 1.00 94.25 111 LYS A C 1
ATOM 913 O O . LYS A 1 111 ? -12.283 2.564 3.904 1.00 94.25 111 LYS A O 1
ATOM 918 N N . LEU A 1 112 ? -13.325 0.702 4.629 1.00 93.75 112 LEU A N 1
ATOM 919 C CA . LEU A 1 112 ? -14.648 0.975 4.077 1.00 93.75 112 LEU A CA 1
ATOM 920 C C . LEU A 1 112 ? -15.711 0.806 5.160 1.00 93.75 112 LEU A C 1
ATOM 922 O O . LEU A 1 112 ? -15.544 0.021 6.094 1.00 93.75 112 LEU A O 1
ATOM 926 N N . ARG A 1 113 ? -16.790 1.570 5.046 1.00 94.19 113 ARG A N 1
ATOM 927 C CA . ARG A 1 113 ? -17.954 1.516 5.931 1.00 94.19 113 ARG A CA 1
ATOM 928 C C . ARG A 1 113 ? -19.186 1.865 5.114 1.00 94.19 113 ARG A C 1
ATOM 930 O O . ARG A 1 113 ? -19.101 2.668 4.187 1.00 94.19 113 ARG A O 1
ATOM 937 N N . GLU A 1 114 ? -20.312 1.260 5.464 1.00 92.88 114 GLU A N 1
ATOM 938 C CA . GLU A 1 114 ? -21.599 1.582 4.861 1.00 92.88 114 GLU A CA 1
ATOM 939 C C . GLU A 1 114 ? -21.936 3.065 5.064 1.00 92.88 114 GLU A C 1
ATOM 941 O O . GLU A 1 114 ? -21.760 3.626 6.153 1.00 92.88 114 GLU A O 1
ATOM 946 N N . ARG A 1 115 ? -22.398 3.714 3.994 1.00 87.31 115 ARG A N 1
ATOM 947 C CA . ARG A 1 115 ? -22.897 5.082 4.087 1.00 87.31 115 ARG A CA 1
ATOM 948 C C . ARG A 1 115 ? -24.330 5.019 4.606 1.00 87.31 115 ARG A C 1
ATOM 950 O O . ARG A 1 115 ? -25.163 4.383 3.972 1.00 87.31 115 ARG A O 1
ATOM 957 N N . LYS A 1 116 ? -24.576 5.668 5.742 1.00 76.81 116 LYS A N 1
ATOM 958 C CA . LYS A 1 116 ? -25.928 5.877 6.271 1.00 76.81 116 LYS A CA 1
ATOM 959 C C . LYS A 1 116 ? -26.734 6.819 5.382 1.00 76.81 116 LYS A C 1
ATOM 961 O O . LYS A 1 116 ? -26.103 7.682 4.725 1.00 76.81 116 LYS A O 1
#

Organism: Biomphalaria glabrata (NCBI:txid6526)